Protein AF-E4XTY7-F1 (afdb_monomer)

Secondary structure (DSSP, 8-state):
-HHHHHHTTTTSHHHHHHHHHHTTS-S-THHHHHHHHHHHGGG--TTT----HHHHHHHHHHHH-HHHHHHHHHHHHHHHHHTT-

pLDDT: mean 77.99, std 9.93, range [48.44, 95.75]

Mean predicted aligned error: 11.66 Å

Solvent-accessible surface area (backbone atoms only — not comparable to full-atom values): 5008 Å² total; per-residue (Å²): 109,44,65,60,25,62,76,40,27,88,84,34,59,67,60,18,52,53,48,34,52,59,58,66,57,74,94,57,68,65,63,61,52,49,55,50,52,62,69,42,53,81,36,70,50,65,91,82,40,69,72,57,68,69,59,55,52,51,52,49,54,59,66,71,36,53,71,57,52,54,51,51,52,50,49,53,52,50,54,60,56,62,74,76,110

Foldseek 3Di:
DLVVLVVCCVVPVVVSVVVNVVVPPDPDCVVVVVLLCVLCVVVPPVVPRPDDPVVSVVVSVVVVVVVVVVVVVVVVVVVVVVVVD

Organism: Oikopleura dioica (NCBI:txid34765)

Structure (mmCIF, N/CA/C/O backbone):
data_AF-E4XTY7-F1
#
_entry.id   AF-E4XTY7-F1
#
loop_
_atom_site.group_PDB
_atom_site.id
_atom_site.type_symbol
_atom_site.label_atom_id
_atom_site.label_alt_id
_atom_site.label_comp_id
_atom_site.label_asym_id
_atom_site.label_entity_id
_atom_site.label_seq_id
_atom_site.pdbx_PDB_ins_code
_atom_site.Cartn_x
_atom_site.Cartn_y
_atom_site.Cartn_z
_atom_site.occupancy
_atom_site.B_iso_or_equiv
_atom_site.auth_seq_id
_atom_site.auth_comp_id
_atom_site.auth_asym_id
_atom_site.auth_atom_id
_atom_site.pdbx_PDB_model_num
ATOM 1 N N . MET A 1 1 ? -5.504 12.026 11.749 1.00 68.56 1 MET A N 1
ATOM 2 C CA . MET A 1 1 ? -6.857 11.420 11.812 1.00 68.56 1 MET A CA 1
ATOM 3 C C . MET A 1 1 ? -6.866 9.969 12.293 1.00 68.56 1 MET A C 1
ATOM 5 O O . MET A 1 1 ? -7.581 9.685 13.245 1.00 68.56 1 MET A O 1
ATOM 9 N N . ALA A 1 2 ? -6.037 9.065 11.757 1.00 77.44 2 ALA A N 1
ATOM 10 C CA . ALA A 1 2 ? -6.003 7.660 12.204 1.00 77.44 2 ALA A CA 1
ATOM 11 C C . ALA A 1 2 ? -5.752 7.469 13.722 1.00 77.44 2 ALA A C 1
ATOM 13 O O . ALA A 1 2 ? -6.325 6.577 14.345 1.00 77.44 2 ALA A O 1
ATOM 14 N N . PHE A 1 3 ? -4.952 8.344 14.345 1.00 87.81 3 PHE A N 1
ATOM 15 C CA . PHE A 1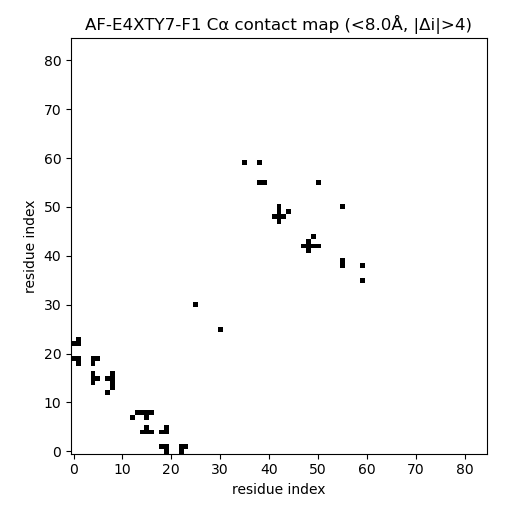 3 ? -4.683 8.306 15.789 1.00 87.81 3 PHE A CA 1
ATOM 16 C C . PHE A 1 3 ? -5.935 8.541 16.655 1.00 87.81 3 PHE A C 1
ATOM 18 O O . PHE A 1 3 ? -6.112 7.874 17.673 1.00 87.81 3 PHE A O 1
ATOM 25 N N . PHE A 1 4 ? -6.832 9.441 16.234 1.00 92.62 4 PHE A N 1
ATO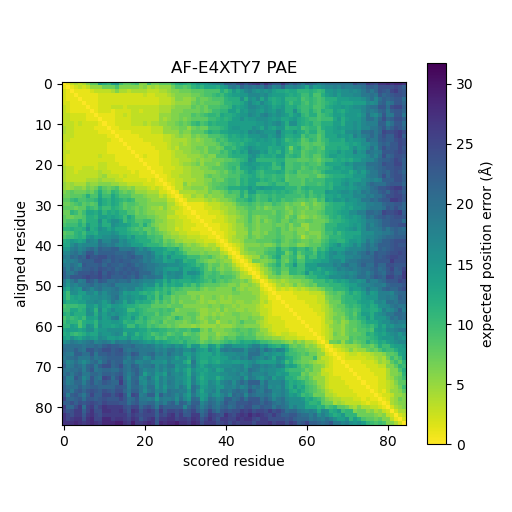M 26 C CA . PHE A 1 4 ? -8.076 9.731 16.954 1.00 92.62 4 PHE A CA 1
ATOM 27 C C . PHE A 1 4 ? -8.982 8.497 17.018 1.00 92.62 4 PHE A C 1
ATOM 29 O O . PHE A 1 4 ? -9.462 8.133 18.093 1.00 92.62 4 PHE A O 1
ATOM 36 N N . TRP A 1 5 ? -9.166 7.821 15.882 1.00 92.44 5 TRP A N 1
ATOM 37 C CA . TRP A 1 5 ? -9.978 6.609 15.800 1.00 92.44 5 TRP A CA 1
ATOM 38 C C . TRP A 1 5 ? -9.362 5.450 16.582 1.00 92.44 5 TRP A C 1
ATOM 40 O O . TRP A 1 5 ? -10.078 4.744 17.288 1.00 92.44 5 TRP A O 1
ATOM 50 N N . LYS A 1 6 ? -8.031 5.304 16.548 1.00 89.38 6 LYS A N 1
ATOM 51 C CA . LYS A 1 6 ? -7.322 4.286 17.336 1.00 89.38 6 LYS A CA 1
ATOM 52 C C . LYS A 1 6 ? -7.518 4.491 18.843 1.00 89.38 6 LYS A C 1
ATOM 54 O O . LYS A 1 6 ? -7.868 3.542 19.544 1.00 89.38 6 LYS A O 1
ATOM 59 N N . LYS A 1 7 ? -7.351 5.727 19.328 1.00 92.75 7 LYS A N 1
ATOM 60 C CA . LYS A 1 7 ? -7.491 6.082 20.752 1.00 92.75 7 LYS A CA 1
ATOM 61 C C . LYS A 1 7 ? -8.922 5.902 21.275 1.00 92.75 7 LYS A C 1
ATOM 63 O O . LYS A 1 7 ? -9.097 5.531 22.428 1.00 92.75 7 LYS A O 1
ATOM 68 N N . ASN A 1 8 ? -9.933 6.127 20.436 1.00 92.81 8 ASN A N 1
ATOM 69 C CA . ASN A 1 8 ? -11.348 6.029 20.818 1.00 92.81 8 ASN A CA 1
ATOM 70 C C . ASN A 1 8 ? -12.019 4.716 20.378 1.00 92.81 8 ASN A C 1
ATOM 72 O O . ASN A 1 8 ? -13.247 4.623 20.364 1.00 92.81 8 ASN A O 1
ATOM 76 N N . SER A 1 9 ? -11.233 3.700 20.020 1.00 91.81 9 SER A N 1
ATOM 77 C CA . SER A 1 9 ? -11.746 2.423 19.510 1.00 91.81 9 SER A CA 1
ATOM 78 C C . SER A 1 9 ? -12.617 1.665 20.513 1.00 91.81 9 SER A C 1
ATOM 80 O O . SER A 1 9 ? -13.585 1.033 20.104 1.00 91.81 9 SER A O 1
ATOM 82 N N . SER A 1 10 ? -12.347 1.782 21.815 1.00 93.44 10 SER A N 1
ATOM 83 C CA . SER A 1 10 ? -13.187 1.198 22.869 1.00 93.44 10 SER A CA 1
ATOM 84 C C . SER A 1 10 ? -14.551 1.883 22.992 1.00 93.44 10 SER A C 1
ATOM 86 O O . SER A 1 10 ? -15.552 1.218 23.234 1.00 93.44 10 SER A O 1
ATOM 88 N N . LYS A 1 11 ? -14.604 3.206 22.789 1.00 95.75 11 LYS A N 1
ATOM 89 C CA . LYS A 1 11 ? -15.835 4.007 22.881 1.00 95.75 11 LYS A CA 1
ATOM 90 C C . LYS A 1 11 ? -16.699 3.895 21.622 1.00 95.75 11 LYS A C 1
ATOM 92 O O . LYS A 1 11 ? -17.920 3.955 21.710 1.00 95.75 11 LYS A O 1
ATOM 97 N N . TYR A 1 12 ? -16.071 3.720 20.459 1.00 94.19 12 TYR A N 1
ATOM 98 C CA . TYR A 1 12 ? -16.746 3.662 19.161 1.00 94.19 12 TYR A CA 1
ATOM 99 C C . TYR A 1 12 ? -16.218 2.505 18.292 1.00 94.19 12 TYR A C 1
ATOM 101 O O . TYR A 1 12 ? -15.588 2.751 17.266 1.00 94.19 12 TYR A O 1
ATOM 109 N N . PRO A 1 13 ? -16.463 1.233 18.647 1.00 89.75 13 PRO A N 1
ATOM 110 C CA . PRO A 1 13 ? -15.785 0.086 18.028 1.00 89.75 13 PRO A CA 1
ATOM 111 C C . PRO A 1 13 ? -16.040 -0.085 16.524 1.00 89.75 13 PRO A C 1
ATOM 113 O O . PRO A 1 13 ? -15.123 -0.441 15.784 1.00 89.75 13 PRO A O 1
ATOM 116 N N . VAL A 1 14 ? -17.255 0.189 16.040 1.00 93.50 14 VAL A N 1
ATOM 117 C CA . VAL A 1 14 ? -17.587 0.089 14.604 1.00 93.50 14 VAL A CA 1
ATOM 118 C C . VAL A 1 14 ? -17.109 1.328 13.841 1.00 93.50 14 VAL A C 1
ATOM 120 O O . VAL A 1 14 ? -16.395 1.218 12.845 1.00 93.50 14 VAL A O 1
ATOM 123 N N . LEU A 1 15 ? -17.430 2.518 14.352 1.00 91.31 15 LEU A N 1
ATOM 124 C CA . LEU A 1 15 ? -17.045 3.804 13.760 1.00 91.31 15 LEU A CA 1
ATOM 125 C C . LEU A 1 15 ? -15.526 3.993 13.706 1.00 91.31 15 LEU A C 1
ATOM 127 O O . LEU A 1 15 ? -15.015 4.501 12.717 1.00 91.31 15 LEU A O 1
ATOM 131 N N . ALA A 1 16 ? -14.785 3.532 14.713 1.00 91.56 16 ALA A N 1
ATOM 132 C CA . ALA A 1 16 ? -13.330 3.584 14.710 1.00 91.56 16 ALA A CA 1
ATOM 133 C C . ALA A 1 16 ? -12.720 2.708 13.616 1.00 91.56 16 ALA A C 1
ATOM 135 O O . ALA A 1 16 ? -11.741 3.125 12.999 1.00 91.56 16 ALA A O 1
ATOM 136 N N . LYS A 1 17 ? -13.292 1.530 13.325 1.00 87.94 17 LYS A N 1
ATOM 137 C CA . LYS A 1 17 ? -12.839 0.692 12.201 1.00 87.94 17 LYS A CA 1
ATOM 138 C C . LYS A 1 17 ? -13.047 1.416 10.870 1.00 87.94 17 LYS A C 1
ATOM 140 O O . LYS A 1 17 ? -12.095 1.548 10.103 1.00 87.94 17 LYS A O 1
ATOM 145 N N . ILE A 1 18 ? -14.249 1.950 10.647 1.00 92.12 18 ILE A N 1
ATOM 146 C CA . ILE A 1 18 ? -14.602 2.684 9.421 1.00 92.12 18 ILE A CA 1
ATOM 147 C C . ILE A 1 18 ? -13.743 3.946 9.278 1.00 92.12 18 ILE A C 1
ATOM 149 O O . ILE A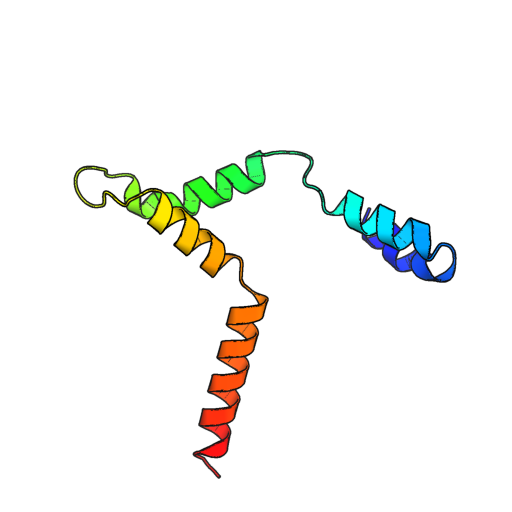 1 18 ? -13.115 4.159 8.246 1.00 92.12 18 ILE A O 1
ATOM 153 N N . GLY A 1 19 ? -13.648 4.757 10.329 1.00 91.25 19 GLY A N 1
ATOM 154 C CA . GLY A 1 19 ? -12.876 5.995 10.330 1.00 91.25 19 GLY A CA 1
ATOM 155 C C . GLY A 1 19 ? -11.378 5.763 10.152 1.00 91.25 19 GLY A C 1
ATOM 156 O O . GLY A 1 19 ? -10.720 6.521 9.438 1.00 91.25 19 GLY A O 1
ATOM 157 N N . THR A 1 20 ? -10.832 4.690 10.736 1.00 89.94 20 THR A N 1
ATOM 158 C CA . THR A 1 20 ? -9.435 4.289 10.503 1.00 89.94 20 THR A CA 1
ATOM 159 C C . THR A 1 20 ? -9.221 3.880 9.051 1.00 89.94 20 THR A C 1
ATOM 161 O O . THR A 1 20 ? -8.213 4.271 8.470 1.00 89.94 20 THR A O 1
ATOM 164 N N . PHE A 1 21 ? -10.151 3.127 8.459 1.00 89.12 21 PHE A N 1
ATOM 165 C CA . PHE A 1 21 ? -10.079 2.732 7.053 1.00 89.12 21 PHE A CA 1
ATOM 166 C C . PHE A 1 21 ? -10.133 3.947 6.118 1.00 89.12 21 PHE A C 1
ATOM 168 O O . PHE A 1 21 ? -9.222 4.136 5.319 1.00 89.12 21 PHE A O 1
ATOM 175 N N . LEU A 1 22 ? -11.125 4.827 6.284 1.00 88.81 22 LEU A N 1
ATOM 176 C CA . LEU A 1 22 ? -11.259 6.051 5.486 1.00 88.81 22 LEU A CA 1
ATOM 177 C C . LEU A 1 22 ? -10.042 6.972 5.626 1.00 88.81 22 LEU A C 1
ATOM 179 O O . LEU A 1 22 ? -9.592 7.548 4.646 1.00 88.81 22 LEU A O 1
ATOM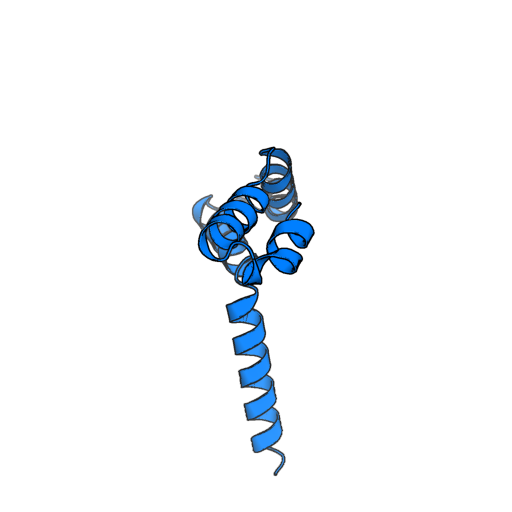 183 N N . SER A 1 23 ? -9.460 7.061 6.827 1.00 87.94 23 SER A N 1
ATOM 184 C CA . SER A 1 23 ? -8.252 7.866 7.070 1.00 87.94 23 SER A CA 1
ATOM 185 C C . SER A 1 23 ? -7.003 7.345 6.352 1.00 87.94 23 SER A C 1
ATOM 187 O O . SER A 1 23 ? -6.002 8.055 6.327 1.00 87.94 23 SER A O 1
ATOM 189 N N . LYS A 1 24 ? -7.020 6.104 5.851 1.00 83.69 24 LYS A N 1
ATOM 190 C CA . LYS A 1 24 ? -5.921 5.520 5.070 1.00 83.69 24 LYS A CA 1
ATOM 191 C C . LYS A 1 24 ? -6.089 5.726 3.569 1.00 83.69 24 LYS A C 1
ATOM 193 O O . LYS A 1 24 ? -5.157 5.426 2.835 1.00 83.69 24 LYS A O 1
ATOM 198 N N . ILE A 1 25 ? -7.252 6.191 3.112 1.00 84.06 25 ILE A N 1
ATOM 199 C CA . ILE A 1 25 ? -7.469 6.479 1.697 1.00 84.06 25 ILE A CA 1
ATOM 200 C C . ILE A 1 25 ? -6.699 7.766 1.377 1.00 84.06 25 ILE A C 1
ATOM 202 O O . ILE A 1 25 ? -7.005 8.807 1.965 1.00 84.06 25 ILE A O 1
ATOM 206 N N . PRO A 1 26 ? -5.689 7.718 0.494 1.00 80.06 26 PRO A N 1
ATOM 207 C CA . PRO A 1 26 ? -4.962 8.914 0.104 1.00 80.06 26 PRO A CA 1
ATOM 208 C C . PRO A 1 26 ? -5.910 9.878 -0.616 1.00 80.06 26 PRO A C 1
ATOM 210 O O . PRO A 1 26 ? -6.724 9.476 -1.445 1.00 80.06 26 PRO A O 1
ATOM 213 N N . SER A 1 27 ? -5.804 11.168 -0.304 1.00 83.44 27 SER A N 1
ATOM 214 C CA . SER A 1 27 ? -6.615 12.220 -0.930 1.00 83.44 27 SER A CA 1
ATOM 215 C C . SER A 1 27 ? -6.075 12.677 -2.290 1.00 83.44 27 SER A C 1
ATOM 217 O O . SER A 1 27 ? -6.681 13.529 -2.935 1.00 83.44 27 SER A O 1
ATOM 219 N N . SER A 1 28 ? -4.928 12.144 -2.724 1.00 86.25 28 SER A N 1
ATOM 220 C CA . SER A 1 28 ? -4.235 12.539 -3.949 1.00 86.25 28 SER A CA 1
ATOM 221 C C . SER A 1 28 ? -3.613 11.331 -4.646 1.00 86.25 28 SER A C 1
ATOM 223 O O . SER A 1 28 ? -3.060 10.448 -3.993 1.00 86.25 28 SER A O 1
ATOM 225 N N . SER A 1 29 ? -3.639 11.331 -5.981 1.00 82.56 29 SER A N 1
ATOM 226 C CA . SER A 1 29 ? -2.925 10.355 -6.815 1.00 82.56 29 SER A CA 1
ATOM 227 C C . SER A 1 29 ? -1.407 10.578 -6.843 1.00 82.56 29 SER A C 1
ATOM 229 O O . SER A 1 29 ? -0.658 9.662 -7.176 1.00 82.56 29 SER A O 1
ATOM 231 N N . SER A 1 30 ? -0.938 11.763 -6.436 1.00 81.06 30 SER A N 1
ATOM 232 C CA . SER A 1 30 ? 0.467 12.184 -6.556 1.00 81.06 30 SER A CA 1
ATOM 233 C C . SER A 1 30 ? 1.466 11.320 -5.778 1.00 81.06 30 SER A C 1
ATOM 235 O O . SER A 1 30 ? 2.657 11.322 -6.085 1.00 81.06 30 SER A O 1
ATOM 237 N N . GLU A 1 31 ? 1.019 10.602 -4.748 1.00 76.31 31 GLU A N 1
ATOM 238 C CA . GLU A 1 31 ? 1.850 9.659 -3.990 1.00 76.31 31 GLU A CA 1
ATOM 239 C C . GLU A 1 31 ? 2.137 8.393 -4.810 1.00 76.31 31 GLU A C 1
ATOM 241 O O . GLU A 1 31 ? 3.281 7.956 -4.927 1.00 76.31 31 GLU A O 1
ATOM 246 N N . ILE A 1 32 ? 1.105 7.861 -5.469 1.00 75.38 32 ILE A N 1
ATOM 247 C CA . ILE A 1 32 ? 1.209 6.704 -6.363 1.00 75.38 32 ILE A CA 1
ATOM 248 C C . ILE A 1 32 ? 2.024 7.061 -7.610 1.00 75.38 32 ILE A C 1
ATOM 250 O O . ILE A 1 32 ? 2.861 6.271 -8.046 1.00 75.38 32 ILE A O 1
ATOM 254 N N . GLU A 1 33 ? 1.810 8.252 -8.167 1.00 78.88 33 GLU A N 1
ATOM 255 C CA . GLU A 1 33 ? 2.551 8.746 -9.333 1.00 78.88 33 GLU A CA 1
ATOM 256 C C . GLU A 1 33 ? 4.047 8.912 -9.034 1.00 78.88 33 GLU A C 1
ATOM 258 O O . GLU A 1 33 ? 4.879 8.515 -9.850 1.00 78.88 33 GLU A O 1
ATOM 263 N N . ARG A 1 34 ? 4.406 9.414 -7.843 1.00 81.06 34 ARG A N 1
ATOM 264 C CA . ARG A 1 34 ? 5.806 9.496 -7.394 1.00 81.06 34 ARG A CA 1
ATOM 265 C C . ARG A 1 34 ? 6.461 8.121 -7.280 1.00 81.06 34 ARG A C 1
ATOM 267 O O . ARG A 1 34 ? 7.545 7.931 -7.823 1.00 81.06 34 ARG A O 1
ATOM 274 N N . SER A 1 35 ? 5.777 7.151 -6.670 1.00 74.19 35 SER A N 1
ATOM 275 C CA . SER A 1 35 ? 6.258 5.762 -6.590 1.00 74.19 35 SER A CA 1
ATOM 276 C C . SER A 1 35 ? 6.482 5.148 -7.979 1.00 74.19 35 SER A C 1
ATOM 278 O O . SER A 1 35 ? 7.515 4.530 -8.238 1.00 74.19 35 SER A O 1
ATOM 280 N N . PHE A 1 36 ? 5.558 5.369 -8.919 1.00 72.44 36 PHE A N 1
ATOM 281 C CA . PHE A 1 36 ? 5.742 4.923 -10.301 1.00 72.44 36 PHE A CA 1
ATOM 282 C C . PHE A 1 36 ? 6.931 5.603 -10.989 1.00 72.44 36 PHE A C 1
ATOM 284 O O . PHE A 1 36 ? 7.696 4.928 -11.680 1.00 72.44 36 PHE A O 1
ATOM 291 N N . ALA A 1 37 ? 7.111 6.911 -10.805 1.00 75.12 37 ALA A N 1
ATOM 292 C CA . ALA A 1 37 ? 8.228 7.654 -11.387 1.00 75.12 37 ALA A CA 1
ATOM 293 C C . ALA A 1 37 ? 9.590 7.166 -10.857 1.00 75.12 37 ALA A C 1
ATOM 295 O O . ALA A 1 37 ? 10.538 7.034 -11.629 1.00 75.12 37 ALA A O 1
ATOM 296 N N . GLU A 1 38 ? 9.681 6.829 -9.568 1.00 78.31 38 GLU A N 1
ATOM 297 C CA . GLU A 1 38 ? 10.894 6.262 -8.964 1.00 78.31 38 GLU A CA 1
ATOM 298 C C . GLU A 1 38 ? 11.229 4.878 -9.534 1.00 78.31 38 GLU A C 1
ATOM 300 O O . GLU A 1 38 ? 12.365 4.638 -9.939 1.00 78.31 38 GLU A O 1
ATOM 305 N N . ILE A 1 39 ? 10.240 3.985 -9.643 1.00 70.81 39 ILE A N 1
ATOM 306 C CA . ILE A 1 39 ? 10.440 2.619 -10.162 1.00 70.81 39 ILE A CA 1
ATOM 307 C C . ILE A 1 39 ? 10.792 2.629 -11.656 1.00 70.81 39 ILE A C 1
ATOM 309 O O . ILE A 1 39 ? 11.561 1.789 -12.128 1.00 70.81 39 ILE A O 1
ATOM 313 N N . THR A 1 40 ? 10.233 3.575 -12.413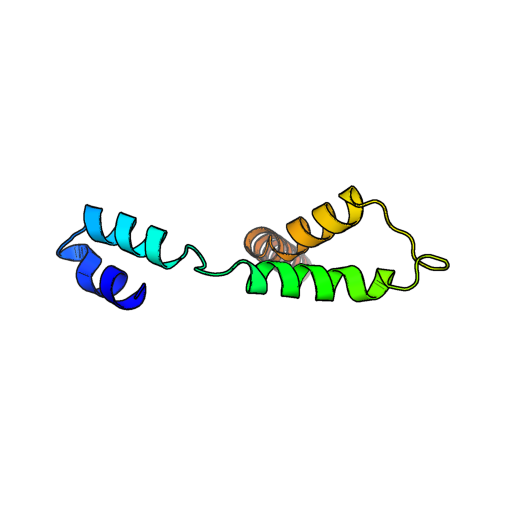 1.00 70.94 40 THR A N 1
ATOM 314 C CA . THR A 1 40 ? 10.469 3.703 -13.860 1.00 70.94 40 THR A CA 1
ATOM 315 C C . THR A 1 40 ? 11.722 4.502 -14.206 1.00 70.94 40 THR A C 1
ATOM 317 O O . THR A 1 40 ? 12.110 4.531 -15.378 1.00 70.94 40 THR A O 1
ATOM 320 N N . ARG A 1 41 ? 12.411 5.086 -13.216 1.00 73.75 41 ARG A N 1
ATOM 321 C CA . ARG A 1 41 ? 13.660 5.834 -13.411 1.00 73.75 41 ARG A CA 1
ATOM 322 C C . ARG A 1 41 ? 14.726 5.007 -14.137 1.00 73.75 41 ARG A C 1
ATOM 324 O O . ARG A 1 41 ? 15.348 5.507 -15.068 1.00 73.75 41 ARG A O 1
ATOM 331 N N . ASP A 1 42 ? 14.865 3.726 -13.801 1.00 65.38 42 ASP A N 1
ATOM 332 C CA . ASP A 1 42 ? 15.818 2.805 -14.451 1.00 65.38 42 ASP A CA 1
ATOM 333 C C . ASP A 1 42 ? 15.474 2.528 -15.930 1.00 65.38 42 ASP A C 1
ATOM 335 O O . ASP A 1 42 ? 16.318 2.095 -16.719 1.00 65.38 42 ASP A O 1
ATOM 339 N N . THR A 1 43 ? 14.220 2.782 -16.313 1.00 65.50 43 THR A N 1
ATOM 340 C CA . THR A 1 43 ? 13.656 2.538 -17.650 1.00 65.50 43 THR A CA 1
ATOM 341 C C . THR A 1 43 ? 13.455 3.817 -18.468 1.00 65.50 43 THR A C 1
ATOM 343 O O . THR A 1 43 ? 12.934 3.751 -19.580 1.00 65.50 43 THR A O 1
ATOM 346 N N . GLN A 1 44 ? 13.888 4.980 -17.956 1.00 63.56 44 GLN A N 1
ATOM 347 C CA . GLN A 1 44 ? 13.719 6.280 -18.621 1.00 63.56 44 GLN A CA 1
ATOM 348 C C . GLN A 1 44 ? 14.394 6.371 -19.994 1.00 63.56 44 GLN A C 1
ATOM 350 O O . GLN A 1 44 ? 13.986 7.206 -20.796 1.00 63.56 44 GLN A O 1
ATOM 355 N N . ASN A 1 45 ? 15.402 5.535 -20.276 1.00 71.69 45 ASN A N 1
ATOM 356 C CA . ASN A 1 45 ? 16.020 5.452 -21.595 1.00 71.69 45 ASN A CA 1
ATOM 357 C C . ASN A 1 45 ? 15.423 4.276 -22.402 1.00 71.69 45 ASN A C 1
ATOM 359 O O . ASN A 1 45 ? 15.904 3.140 -22.292 1.00 71.69 45 ASN A O 1
ATOM 363 N N . PRO A 1 46 ? 14.379 4.507 -23.223 1.00 65.25 46 PRO A N 1
ATOM 364 C CA . PRO A 1 46 ? 13.646 3.443 -23.910 1.00 65.25 46 PRO A CA 1
ATOM 365 C C . PRO A 1 46 ? 14.469 2.708 -24.975 1.00 65.25 46 PRO A C 1
ATOM 367 O O . PRO A 1 46 ? 14.043 1.651 -25.432 1.00 65.25 46 PRO A O 1
ATOM 370 N N . GLN A 1 47 ? 15.629 3.235 -25.375 1.00 67.75 47 GLN A N 1
ATOM 371 C CA . GLN A 1 47 ? 16.532 2.566 -26.317 1.00 67.75 47 GLN A CA 1
ATOM 372 C C . GLN A 1 47 ? 17.439 1.524 -25.646 1.00 67.75 47 GLN A C 1
ATOM 374 O O . GLN A 1 47 ? 17.916 0.620 -26.322 1.00 67.75 47 GLN A O 1
ATOM 379 N N . GLN A 1 48 ? 17.661 1.629 -24.332 1.00 66.50 48 GLN A N 1
ATOM 380 C CA . GLN A 1 48 ? 18.574 0.753 -23.586 1.00 66.50 48 GLN A CA 1
ATOM 381 C C . GLN A 1 48 ? 17.823 -0.199 -22.645 1.00 66.50 48 GLN A C 1
ATOM 383 O O . GLN A 1 48 ? 18.146 -1.380 -22.591 1.00 66.50 48 GLN A O 1
ATOM 388 N N . ASN A 1 49 ? 16.776 0.283 -21.961 1.00 68.19 49 ASN A N 1
ATOM 389 C CA . ASN A 1 49 ? 16.144 -0.425 -20.839 1.00 68.19 49 ASN A CA 1
ATOM 390 C C . ASN A 1 49 ? 14.617 -0.538 -20.985 1.00 68.19 49 ASN A C 1
ATOM 392 O O . ASN A 1 49 ? 13.867 -0.335 -20.027 1.00 68.19 49 ASN A O 1
ATOM 396 N N . ARG A 1 50 ? 14.120 -0.843 -22.190 1.00 68.00 50 ARG A N 1
ATOM 397 C CA . ARG A 1 50 ? 12.673 -0.972 -22.418 1.00 68.00 50 ARG A CA 1
ATOM 398 C C . ARG A 1 50 ? 12.114 -2.194 -21.689 1.00 68.00 50 ARG A C 1
ATOM 400 O O . ARG A 1 50 ? 12.404 -3.330 -22.052 1.00 68.00 50 ARG A O 1
ATOM 407 N N . GLN A 1 51 ? 11.253 -1.962 -20.704 1.00 70.88 51 GLN A N 1
ATOM 408 C CA . GLN A 1 51 ? 10.535 -3.022 -19.996 1.00 70.88 51 GLN A CA 1
ATOM 409 C C . GLN A 1 51 ? 9.054 -3.047 -20.384 1.00 70.88 51 GLN A C 1
ATOM 411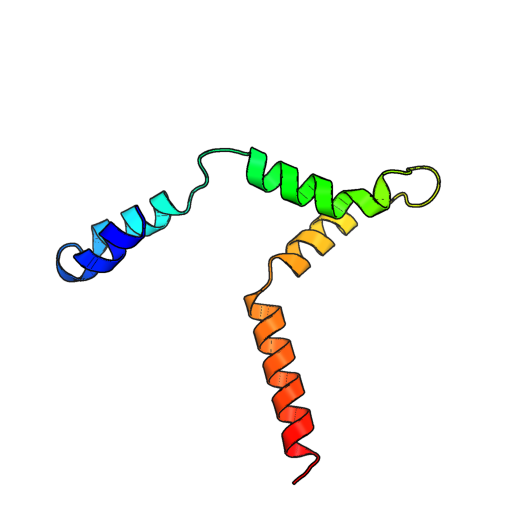 O O . GLN A 1 51 ? 8.464 -2.034 -20.760 1.00 70.88 51 GLN A O 1
ATOM 416 N N . LYS A 1 52 ? 8.434 -4.231 -20.307 1.00 79.31 52 LYS A N 1
ATOM 417 C CA . LYS A 1 52 ? 6.980 -4.373 -20.467 1.00 79.31 52 LYS A CA 1
ATOM 418 C C . LYS A 1 52 ? 6.283 -3.768 -19.242 1.00 79.31 52 LYS A C 1
ATOM 420 O O . LYS A 1 52 ? 6.728 -4.009 -18.125 1.00 79.31 52 LYS A O 1
ATOM 425 N N . CYS A 1 53 ? 5.153 -3.080 -19.437 1.00 74.88 53 CYS A N 1
ATOM 426 C CA . CYS A 1 53 ? 4.350 -2.486 -18.350 1.00 74.88 53 CYS A CA 1
ATOM 427 C C . CYS A 1 53 ? 4.063 -3.493 -17.222 1.00 74.88 53 CYS A C 1
ATOM 429 O O . CYS A 1 53 ? 4.320 -3.220 -16.054 1.00 74.88 53 CYS A O 1
ATOM 431 N N . LYS A 1 54 ? 3.689 -4.725 -17.594 1.00 78.81 54 LYS A N 1
ATOM 432 C CA . LYS A 1 54 ? 3.461 -5.838 -16.660 1.00 78.81 54 LYS A CA 1
ATOM 433 C C . LYS A 1 54 ? 4.662 -6.136 -15.748 1.00 78.81 54 LYS A C 1
ATOM 435 O O . LYS A 1 54 ? 4.480 -6.489 -14.590 1.00 78.81 54 LYS A O 1
ATOM 440 N N . SER A 1 55 ? 5.891 -6.015 -16.251 1.00 79.19 55 SER A N 1
ATOM 441 C CA . SER A 1 55 ? 7.104 -6.244 -15.453 1.00 79.19 55 SER A CA 1
ATOM 442 C C . SER A 1 55 ? 7.327 -5.129 -14.429 1.00 79.19 55 SER A C 1
ATOM 444 O O . SER A 1 55 ? 7.724 -5.413 -13.302 1.00 79.19 55 SER A O 1
ATOM 446 N N . VAL A 1 56 ? 7.018 -3.882 -14.793 1.00 76.38 56 VAL A N 1
ATOM 447 C CA . VAL A 1 56 ? 7.083 -2.722 -13.889 1.00 76.38 56 VAL A CA 1
ATOM 448 C C . VAL A 1 56 ? 6.026 -2.840 -12.785 1.00 76.38 56 VAL A C 1
ATOM 450 O O . VAL A 1 56 ? 6.335 -2.650 -11.610 1.00 76.38 56 VAL A O 1
ATOM 453 N N . GLU A 1 57 ? 4.801 -3.231 -13.140 1.00 76.81 57 GLU A N 1
ATOM 454 C CA . GLU A 1 57 ? 3.706 -3.469 -12.189 1.00 76.81 57 GLU A CA 1
ATOM 455 C C . GLU A 1 57 ? 4.033 -4.587 -11.192 1.00 76.81 57 GLU A C 1
ATOM 457 O O . GLU A 1 57 ? 3.853 -4.4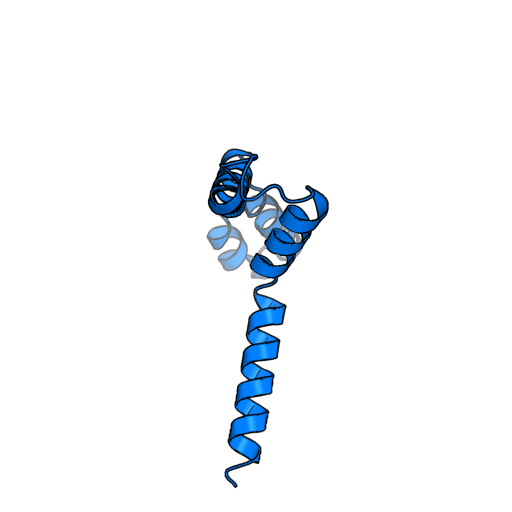05 -9.989 1.00 76.81 57 GLU A O 1
ATOM 462 N N . LEU A 1 58 ? 4.571 -5.717 -11.666 1.00 80.19 58 LEU A N 1
ATOM 463 C CA . LEU A 1 58 ? 4.999 -6.820 -10.797 1.00 80.19 58 LEU A CA 1
ATOM 464 C C . LEU A 1 58 ? 6.121 -6.394 -9.845 1.00 80.19 58 LEU A C 1
ATOM 466 O O . LEU A 1 58 ? 6.099 -6.750 -8.668 1.00 80.19 58 LEU A O 1
ATOM 470 N N . ARG A 1 59 ? 7.082 -5.597 -10.328 1.00 75.69 59 ARG A N 1
ATOM 471 C CA . ARG A 1 59 ? 8.159 -5.052 -9.490 1.00 75.69 59 ARG A CA 1
ATOM 472 C C . ARG A 1 59 ? 7.596 -4.155 -8.390 1.00 75.69 59 ARG A C 1
ATOM 474 O O . ARG A 1 59 ? 8.024 -4.269 -7.246 1.00 75.69 59 ARG A O 1
ATOM 481 N N . ARG A 1 60 ? 6.608 -3.318 -8.717 1.00 74.31 60 ARG A N 1
ATOM 482 C CA . ARG A 1 60 ? 5.906 -2.469 -7.747 1.00 74.31 60 ARG A CA 1
ATOM 483 C C . ARG A 1 60 ? 5.155 -3.293 -6.702 1.00 74.31 60 ARG A C 1
ATOM 485 O O . ARG A 1 60 ? 5.355 -3.081 -5.513 1.00 74.31 60 ARG A O 1
ATOM 492 N N . GLN A 1 61 ? 4.374 -4.282 -7.132 1.00 78.81 61 GLN A N 1
ATOM 493 C CA . GLN A 1 61 ? 3.655 -5.186 -6.226 1.00 78.81 61 GLN A CA 1
ATOM 494 C C . GLN A 1 61 ? 4.606 -5.931 -5.281 1.00 78.81 61 GLN A C 1
ATOM 496 O O . GLN A 1 61 ? 4.315 -6.061 -4.096 1.00 78.81 61 GLN A O 1
ATOM 501 N N . PHE A 1 62 ? 5.759 -6.386 -5.782 1.00 75.56 62 PHE A N 1
ATOM 502 C CA . PHE A 1 62 ? 6.787 -7.020 -4.957 1.00 75.56 62 PHE A CA 1
ATOM 503 C C . PHE A 1 62 ? 7.448 -6.037 -3.978 1.00 75.56 62 PHE A C 1
ATOM 505 O O . PHE A 1 62 ? 7.757 -6.407 -2.846 1.00 75.56 62 PHE A O 1
ATOM 512 N N . MET A 1 63 ? 7.666 -4.783 -4.388 1.00 73.19 63 MET A N 1
ATOM 513 C CA . MET A 1 63 ? 8.201 -3.749 -3.500 1.00 73.19 63 MET A CA 1
ATOM 514 C C . MET A 1 63 ? 7.238 -3.404 -2.363 1.00 73.19 63 MET A C 1
ATOM 516 O O . MET A 1 63 ? 7.701 -3.338 -1.228 1.00 73.19 63 MET A O 1
ATOM 520 N N . ASP A 1 64 ? 5.940 -3.297 -2.656 1.00 72.00 64 ASP A N 1
ATOM 521 C CA . ASP A 1 64 ? 4.875 -2.972 -1.696 1.00 72.00 64 ASP A CA 1
ATOM 522 C C . ASP A 1 64 ? 4.467 -4.164 -0.799 1.00 72.00 64 ASP A C 1
ATOM 524 O O . ASP A 1 64 ? 3.773 -3.992 0.208 1.00 72.00 64 ASP A O 1
ATOM 528 N N . ALA A 1 65 ? 4.910 -5.386 -1.117 1.00 75.81 65 ALA A N 1
ATOM 529 C CA . ALA A 1 65 ? 4.659 -6.601 -0.337 1.00 75.81 65 ALA A CA 1
ATOM 530 C C . ALA A 1 65 ? 5.556 -6.710 0.917 1.00 75.81 65 ALA A C 1
ATOM 532 O O . ALA A 1 65 ? 6.090 -7.776 1.234 1.00 75.81 65 ALA A O 1
ATOM 533 N N . GLU A 1 66 ? 5.687 -5.615 1.667 1.00 68.69 66 GLU A N 1
ATOM 534 C CA . GLU A 1 66 ? 6.454 -5.505 2.916 1.00 68.69 66 GLU A CA 1
ATOM 535 C C . GLU A 1 66 ? 6.210 -6.667 3.909 1.00 68.69 66 GLU A C 1
ATOM 537 O O . GLU A 1 66 ? 7.174 -7.170 4.489 1.00 68.69 66 GLU A O 1
ATOM 542 N N . PRO A 1 67 ? 4.966 -7.164 4.109 1.00 66.06 67 PRO A N 1
ATOM 543 C CA . PRO A 1 67 ? 4.716 -8.296 5.002 1.00 66.06 67 PRO A CA 1
ATOM 544 C C . PRO A 1 67 ? 5.348 -9.604 4.512 1.00 66.06 67 PRO A C 1
ATOM 546 O O . PRO A 1 67 ? 5.804 -10.397 5.328 1.00 66.06 67 PRO A O 1
ATOM 549 N N . PHE A 1 68 ? 5.395 -9.824 3.195 1.00 66.38 68 PHE A N 1
ATOM 550 C CA . PHE A 1 68 ? 5.994 -11.020 2.603 1.00 66.38 68 PHE A CA 1
ATOM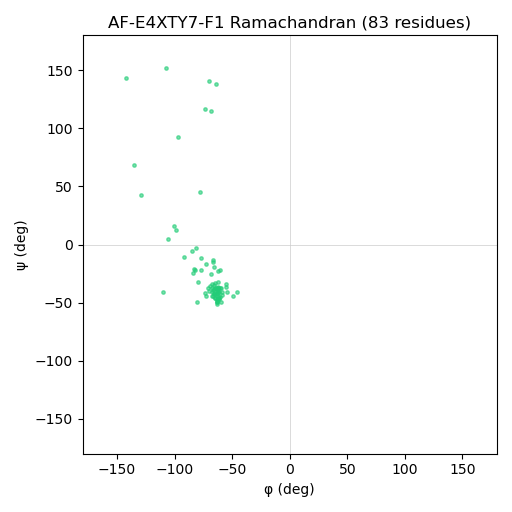 551 C C . PHE A 1 68 ? 7.520 -10.970 2.688 1.00 66.38 68 PHE A C 1
ATOM 553 O O . PHE A 1 68 ? 8.135 -11.963 3.065 1.00 66.38 68 PHE A O 1
ATOM 560 N N . LYS A 1 69 ? 8.127 -9.802 2.432 1.00 68.94 69 LYS A N 1
ATOM 561 C CA . LYS A 1 69 ? 9.573 -9.597 2.616 1.00 68.94 69 LYS A CA 1
ATOM 562 C C . LYS A 1 69 ? 10.005 -9.837 4.058 1.00 68.94 69 LYS A C 1
ATOM 564 O O . LYS A 1 69 ? 10.905 -10.635 4.281 1.00 68.94 69 LYS A O 1
ATOM 569 N N . ARG A 1 70 ? 9.310 -9.243 5.037 1.00 74.62 70 ARG A N 1
ATOM 570 C CA . ARG A 1 70 ? 9.618 -9.464 6.463 1.00 74.62 70 ARG A CA 1
ATOM 571 C C . ARG A 1 70 ? 9.473 -10.926 6.873 1.00 74.62 70 ARG A C 1
ATOM 573 O O . ARG A 1 70 ? 10.240 -11.408 7.697 1.00 74.62 70 ARG A O 1
ATOM 580 N N . LEU A 1 71 ? 8.481 -11.625 6.322 1.00 70.12 71 LEU A N 1
ATOM 581 C CA . LEU A 1 71 ? 8.267 -13.043 6.599 1.00 70.12 71 LEU A CA 1
ATOM 582 C C . LEU A 1 71 ? 9.364 -13.911 5.964 1.00 70.12 71 LEU A C 1
ATOM 584 O O . LEU A 1 71 ? 9.860 -14.825 6.616 1.00 70.12 71 LEU A O 1
ATOM 588 N N . ALA A 1 72 ? 9.792 -13.593 4.741 1.00 74.50 72 ALA A N 1
ATOM 589 C CA . ALA A 1 72 ? 10.905 -14.261 4.071 1.00 74.50 72 ALA A CA 1
ATOM 590 C C . ALA A 1 72 ? 12.248 -14.012 4.782 1.00 74.50 72 ALA A C 1
ATOM 592 O O . ALA A 1 72 ? 13.013 -14.947 4.998 1.00 74.50 72 ALA A O 1
ATOM 593 N N . GLU A 1 73 ? 12.516 -12.778 5.212 1.00 81.56 73 GLU A N 1
ATOM 594 C CA . GLU A 1 73 ? 13.696 -12.426 6.010 1.00 81.56 73 GLU A CA 1
ATOM 595 C C . GLU A 1 73 ? 13.694 -13.158 7.358 1.00 81.56 73 GLU A C 1
ATOM 597 O O . GLU A 1 73 ? 14.706 -13.744 7.742 1.00 81.56 73 GLU A O 1
ATOM 602 N N . ALA A 1 74 ? 12.553 -13.205 8.052 1.00 76.38 74 ALA A N 1
ATOM 603 C CA . ALA A 1 74 ? 12.415 -13.955 9.300 1.00 76.38 74 ALA A CA 1
ATOM 604 C C . ALA A 1 74 ? 12.657 -15.463 9.103 1.00 76.38 74 ALA A C 1
ATOM 606 O O . ALA A 1 74 ? 13.340 -16.079 9.921 1.00 76.38 74 ALA A O 1
ATOM 607 N N . ALA A 1 75 ? 12.156 -16.045 8.009 1.00 76.44 75 ALA A N 1
ATOM 608 C CA . ALA A 1 75 ? 12.372 -17.452 7.670 1.00 76.44 75 ALA A CA 1
ATOM 609 C C . ALA A 1 75 ? 13.853 -17.761 7.388 1.00 76.44 75 ALA A C 1
ATOM 611 O O . ALA A 1 75 ? 14.401 -18.704 7.954 1.00 76.44 75 ALA A O 1
ATOM 612 N N . LEU A 1 76 ? 14.530 -16.918 6.601 1.00 84.62 76 LEU A N 1
ATOM 613 C CA . LEU A 1 76 ? 15.969 -17.041 6.341 1.00 84.62 76 LEU A CA 1
ATOM 614 C C . LEU A 1 76 ? 16.801 -16.885 7.619 1.00 84.62 76 LEU A C 1
ATOM 616 O O . LEU A 1 76 ? 17.803 -17.571 7.812 1.00 84.62 76 LEU A O 1
ATOM 620 N N . THR A 1 77 ? 16.395 -15.986 8.516 1.00 82.62 77 THR A N 1
ATOM 621 C CA . THR A 1 77 ? 17.079 -15.799 9.804 1.00 82.62 77 THR A CA 1
ATOM 622 C C . THR A 1 77 ? 16.945 -17.049 10.680 1.00 82.62 77 THR A C 1
ATOM 624 O O . 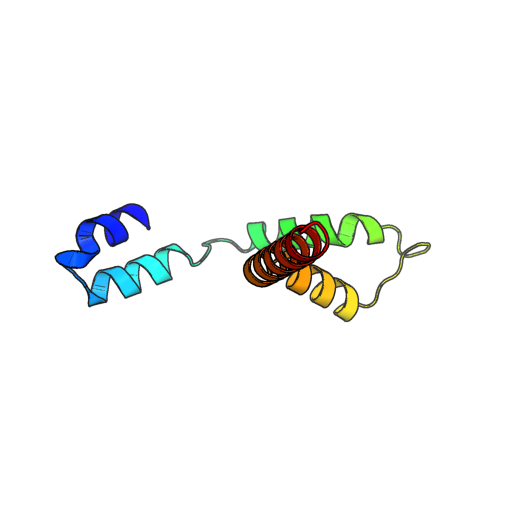THR A 1 77 ? 17.908 -17.447 11.336 1.00 82.62 77 THR A O 1
ATOM 627 N N . TYR A 1 78 ? 15.778 -17.701 10.658 1.00 79.75 78 TYR A N 1
ATOM 628 C CA . TYR A 1 78 ? 15.512 -18.949 11.377 1.00 79.75 78 TYR A CA 1
ATOM 629 C C . TYR A 1 78 ? 16.304 -20.147 10.818 1.00 79.75 78 TYR A C 1
ATOM 631 O O . TYR A 1 78 ? 16.911 -20.894 11.587 1.00 79.75 78 TYR A O 1
ATOM 639 N N . GLU A 1 79 ? 16.379 -20.314 9.494 1.00 74.94 79 GLU A N 1
ATOM 640 C CA . GLU A 1 79 ? 17.218 -21.358 8.875 1.00 74.94 79 GLU A CA 1
ATOM 641 C C . GLU A 1 79 ? 18.701 -21.178 9.228 1.00 74.94 79 GLU A C 1
ATOM 643 O O . GLU A 1 79 ? 19.369 -22.111 9.667 1.00 74.94 79 GLU A O 1
ATOM 648 N N . ASN A 1 80 ? 19.220 -19.954 9.141 1.00 76.25 80 ASN A N 1
ATOM 649 C CA . ASN A 1 80 ? 20.628 -19.694 9.451 1.00 76.25 80 ASN A CA 1
ATOM 650 C C . ASN A 1 80 ? 20.971 -19.864 10.940 1.00 76.25 80 ASN A C 1
ATOM 652 O O . ASN A 1 80 ? 22.122 -20.131 11.284 1.00 76.25 80 ASN A O 1
ATOM 656 N N . SER A 1 81 ? 19.997 -19.707 11.838 1.00 69.94 81 SER A N 1
ATOM 657 C CA . SER A 1 81 ? 20.198 -19.938 13.274 1.00 69.94 81 SER A CA 1
ATOM 658 C C . SER A 1 81 ? 20.053 -21.408 13.673 1.00 69.94 81 SER A C 1
ATOM 660 O O . SER A 1 81 ? 20.675 -21.819 14.647 1.00 69.94 81 SER A O 1
ATOM 662 N N . SER A 1 82 ? 19.314 -22.211 12.903 1.00 60.47 82 SER A N 1
ATOM 663 C CA . SER A 1 82 ? 19.172 -23.660 13.120 1.00 60.47 82 SER A CA 1
ATOM 664 C C . SER A 1 82 ? 20.317 -24.491 12.528 1.00 60.47 82 SER A C 1
ATOM 666 O O . SER A 1 82 ? 20.558 -25.594 12.998 1.00 60.47 82 SER A O 1
ATOM 668 N N . ILE A 1 83 ? 21.062 -23.961 11.554 1.00 61.28 83 ILE A N 1
ATOM 669 C CA . ILE A 1 83 ? 22.277 -24.593 10.995 1.00 61.28 83 ILE A CA 1
ATOM 670 C C . ILE A 1 83 ? 23.504 -24.428 11.917 1.00 61.28 83 ILE A C 1
ATOM 672 O O . ILE A 1 83 ? 24.460 -25.191 11.819 1.00 61.28 83 ILE A O 1
ATOM 676 N N . ASN A 1 84 ? 23.491 -23.431 12.808 1.00 52.81 84 ASN A N 1
ATOM 677 C CA . ASN A 1 84 ? 24.601 -23.105 13.716 1.00 52.81 84 ASN A CA 1
ATOM 678 C C . ASN A 1 84 ? 24.424 -23.664 15.148 1.00 52.81 84 ASN A C 1
ATOM 680 O O . ASN A 1 84 ? 25.144 -23.238 16.055 1.00 52.81 84 ASN A O 1
ATOM 684 N N . GLN A 1 85 ? 23.469 -24.576 15.361 1.00 48.44 85 GLN A N 1
ATOM 685 C CA . GLN A 1 85 ? 23.283 -25.353 16.598 1.00 48.44 85 GLN A CA 1
ATOM 686 C C . GLN A 1 85 ? 23.662 -26.812 16.361 1.00 48.44 85 GLN A C 1
ATOM 688 O O . GLN A 1 85 ? 24.234 -27.411 17.299 1.00 48.44 85 GLN A O 1
#

InterPro domains:
  IPR008906 HAT, C-terminal dimerisation domain [PF05699] (4-57)

Radius of gyration: 19.92 Å; Cα contacts (8 Å, |Δi|>4): 32; chains: 1; bounding box: 42×38×49 Å

Sequence (85 aa):
MAFFWKKNSSKYPVLAKIGTFLSKIPSSSSEIERSFAEITRDTQNPQQNRQKCKSVELRRQFMDAEPFKRLAEAALTYENSSINQ